Protein AF-A0AAJ3K2Y9-F1 (afdb_monomer_lite)

Organism: NCBI:txid1796644

Foldseek 3Di:
DQPWDWDWDWDADPPDLPDPPRNIHTDTDTHGPVCVVVVVVVVVPPPPPVPPVVPPVVVVVVVVVVVVVVVVVVVVVVVVVVVVVD

Radius of gyration: 29.96 Å; chains: 1; bounding box: 52×26×94 Å

Structure (mmCIF, N/CA/C/O backbone):
data_AF-A0AAJ3K2Y9-F1
#
_entry.id   AF-A0AAJ3K2Y9-F1
#
loop_
_atom_site.group_PDB
_atom_site.id
_atom_site.type_symbol
_atom_site.label_atom_id
_atom_site.label_alt_id
_atom_site.label_comp_id
_atom_site.label_asym_id
_atom_site.label_entity_id
_atom_site.label_seq_id
_atom_site.pdbx_PDB_ins_code
_atom_site.Cartn_x
_atom_site.Cartn_y
_atom_site.Cartn_z
_atom_site.occupancy
_atom_site.B_iso_or_equiv
_atom_site.auth_seq_id
_atom_site.auth_comp_id
_atom_site.auth_asym_id
_atom_site.auth_atom_id
_atom_site.pdbx_PDB_model_num
ATOM 1 N N . MET A 1 1 ? -10.784 -6.432 51.237 1.00 42.78 1 MET A N 1
ATOM 2 C CA . MET A 1 1 ? -11.666 -5.763 50.261 1.00 42.78 1 MET A CA 1
ATOM 3 C C . MET A 1 1 ? -11.045 -5.967 48.893 1.00 42.78 1 MET A C 1
ATOM 5 O O . MET A 1 1 ? -10.049 -5.326 48.589 1.00 42.78 1 MET A O 1
ATOM 9 N N . THR A 1 2 ? -11.525 -6.950 48.137 1.00 54.47 2 THR A N 1
ATOM 10 C CA . THR A 1 2 ? -11.117 -7.167 46.744 1.00 54.47 2 THR A CA 1
ATOM 11 C C . THR A 1 2 ? -11.784 -6.088 45.896 1.00 54.47 2 THR A C 1
ATOM 13 O O . THR A 1 2 ? -13.006 -5.990 45.881 1.00 54.47 2 THR A O 1
ATOM 16 N N . ASN A 1 3 ? -10.987 -5.224 45.262 1.00 62.91 3 ASN A N 1
ATOM 17 C CA . ASN A 1 3 ? -11.497 -4.250 44.300 1.00 62.91 3 ASN A CA 1
ATOM 18 C C . ASN A 1 3 ? -11.892 -5.012 43.027 1.00 62.91 3 ASN A C 1
ATOM 20 O O . ASN A 1 3 ? -11.039 -5.376 42.215 1.00 62.91 3 ASN A O 1
ATOM 24 N N . GLU A 1 4 ? -13.176 -5.319 42.907 1.00 65.56 4 GLU A N 1
ATOM 25 C CA . GLU A 1 4 ? -13.786 -5.956 41.741 1.00 65.56 4 GLU A CA 1
ATOM 26 C C . GLU A 1 4 ? -14.417 -4.869 40.866 1.00 65.56 4 GLU A C 1
ATOM 28 O O . GLU A 1 4 ? -14.966 -3.894 41.381 1.00 65.56 4 GLU A O 1
ATOM 33 N N . ILE A 1 5 ? -14.307 -5.013 39.546 1.00 69.81 5 ILE A N 1
ATOM 34 C CA . ILE A 1 5 ? -14.955 -4.123 38.577 1.00 69.81 5 ILE A CA 1
ATOM 35 C C . ILE A 1 5 ? -16.134 -4.865 37.962 1.00 69.81 5 ILE A C 1
ATOM 37 O O . ILE A 1 5 ? -16.001 -6.006 37.515 1.00 69.81 5 ILE A O 1
ATOM 41 N N . GLU A 1 6 ? -17.292 -4.214 37.953 1.00 69.62 6 GLU A N 1
ATOM 42 C CA . GLU A 1 6 ? -18.490 -4.725 37.296 1.00 69.62 6 GLU A CA 1
ATOM 43 C C . GLU A 1 6 ? -18.456 -4.300 35.827 1.00 69.62 6 GLU A C 1
ATOM 45 O O . GLU A 1 6 ? -18.500 -3.110 35.513 1.00 69.62 6 GLU A O 1
ATOM 50 N N . ILE A 1 7 ? -18.334 -5.274 34.923 1.00 69.81 7 ILE A N 1
ATOM 51 C CA . ILE A 1 7 ? -18.356 -5.040 33.479 1.00 69.81 7 ILE A CA 1
ATOM 52 C C . ILE A 1 7 ? -19.672 -5.599 32.941 1.00 69.81 7 ILE A C 1
ATOM 54 O O . ILE A 1 7 ? -19.918 -6.806 32.986 1.00 69.81 7 ILE A O 1
ATOM 58 N N . THR A 1 8 ? -20.522 -4.719 32.419 1.00 71.69 8 THR A N 1
ATOM 59 C CA . THR A 1 8 ? -21.733 -5.121 31.699 1.00 71.69 8 THR A CA 1
ATOM 60 C C . THR A 1 8 ? -21.346 -5.469 30.269 1.00 71.69 8 THR A C 1
ATOM 62 O O . THR A 1 8 ? -20.897 -4.605 29.518 1.00 71.69 8 THR A O 1
ATOM 65 N N . THR A 1 9 ? -21.500 -6.735 29.888 1.00 69.88 9 THR A N 1
ATOM 66 C CA . THR A 1 9 ? -21.177 -7.217 28.538 1.00 69.88 9 THR A CA 1
ATOM 67 C C . THR A 1 9 ? -22.358 -7.978 27.957 1.00 69.88 9 THR A C 1
ATOM 69 O O . THR A 1 9 ? -23.154 -8.554 28.695 1.00 69.88 9 THR A O 1
ATOM 72 N N . LYS A 1 10 ? -22.476 -8.004 26.630 1.00 70.94 10 LYS A N 1
ATOM 73 C CA . LYS A 1 10 ? -23.450 -8.861 25.952 1.00 70.94 10 LYS A CA 1
ATOM 74 C C . LYS A 1 10 ? -22.783 -10.167 25.561 1.00 70.94 10 LYS A C 1
ATOM 76 O O . LYS A 1 10 ? -21.832 -10.169 24.782 1.00 70.94 10 LYS A O 1
ATOM 81 N N . PHE A 1 11 ? -23.288 -11.272 26.096 1.00 70.25 11 PHE A N 1
ATOM 82 C CA . PHE A 1 11 ? -22.875 -12.604 25.686 1.00 70.25 11 PHE A CA 1
ATOM 83 C C . PHE A 1 11 ? -23.857 -13.131 24.642 1.00 70.25 11 PHE A C 1
ATOM 85 O O . PHE A 1 11 ? -25.028 -13.378 24.934 1.00 70.25 11 PHE A O 1
ATOM 92 N N . CYS A 1 12 ? -23.375 -13.282 23.415 1.00 70.12 12 CYS A N 1
ATOM 93 C CA . CYS A 1 12 ? -24.153 -13.784 22.291 1.00 70.12 12 CYS A CA 1
ATOM 94 C C . CYS A 1 12 ? -23.748 -15.231 22.020 1.00 70.12 12 CYS A C 1
ATOM 96 O O . CYS A 1 12 ? -22.572 -15.506 21.780 1.00 70.12 12 CYS A O 1
ATOM 98 N N . HIS A 1 13 ? -24.700 -16.163 22.061 1.00 66.00 13 HIS A N 1
ATOM 99 C CA . HIS A 1 13 ? -24.418 -17.553 21.715 1.00 66.00 13 HIS A CA 1
ATOM 100 C C . HIS A 1 13 ? -24.451 -17.707 20.186 1.00 66.00 13 HIS A C 1
ATOM 102 O O . HIS A 1 13 ? -25.521 -17.581 19.594 1.00 66.00 13 HIS A O 1
ATOM 108 N N . PRO A 1 14 ? -23.329 -18.039 19.518 1.00 62.06 14 PRO A N 1
ATOM 109 C CA . PRO A 1 14 ? -23.267 -18.065 18.053 1.00 62.06 14 PRO A CA 1
ATOM 110 C C . PRO A 1 14 ? -24.155 -19.137 17.398 1.00 62.06 14 PRO A C 1
ATOM 112 O O . PRO A 1 14 ? -24.393 -19.077 16.198 1.00 62.06 14 PRO A O 1
ATO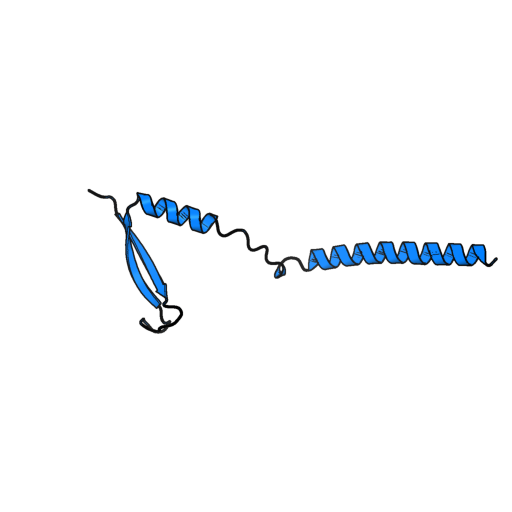M 115 N N . TYR A 1 15 ? -24.648 -20.112 18.168 1.00 56.53 15 TYR A N 1
ATOM 116 C CA . TYR A 1 15 ? -25.423 -21.247 17.652 1.00 56.53 15 TYR A CA 1
ATOM 117 C C . TYR A 1 15 ? -26.748 -21.490 18.384 1.00 56.53 15 TYR A C 1
ATOM 119 O O . TYR A 1 15 ? -27.429 -22.467 18.087 1.00 56.53 15 TYR A O 1
ATOM 127 N N . MET A 1 16 ? -27.118 -20.641 19.348 1.00 54.31 16 MET A N 1
ATOM 128 C CA . MET A 1 16 ? -28.306 -20.850 20.180 1.00 54.31 16 MET A CA 1
ATOM 129 C C . MET A 1 16 ? -28.926 -19.506 20.584 1.00 54.31 16 MET A C 1
ATOM 131 O O . MET A 1 16 ? -28.328 -18.761 21.354 1.00 54.31 16 MET A O 1
ATOM 135 N N . ASN A 1 17 ? -30.148 -19.220 20.125 1.00 55.53 17 ASN A N 1
ATOM 136 C CA . ASN A 1 17 ? -30.947 -18.071 20.573 1.00 55.53 17 ASN A CA 1
ATOM 137 C C . ASN A 1 17 ? -31.522 -18.320 21.983 1.00 55.53 17 ASN A C 1
ATOM 139 O O . ASN A 1 17 ? -32.726 -18.494 22.151 1.00 55.53 17 ASN A O 1
ATOM 143 N N . PHE A 1 18 ? -30.664 -18.370 23.004 1.00 56.34 18 PHE A N 1
ATOM 144 C CA . PHE A 1 18 ? -31.079 -18.257 24.406 1.00 56.34 18 PHE A CA 1
ATOM 145 C C . PHE A 1 18 ? -30.704 -16.855 24.906 1.00 56.34 18 PHE A C 1
ATOM 147 O O . PHE A 1 18 ? -29.610 -16.628 25.424 1.00 56.34 18 PHE A O 1
ATOM 154 N N . GLY A 1 19 ? -31.605 -15.900 24.675 1.00 57.69 19 GLY A N 1
ATOM 155 C CA . GLY A 1 19 ? -31.452 -14.477 24.992 1.00 57.69 19 GLY A CA 1
ATOM 156 C C . GLY A 1 19 ? -32.590 -13.651 24.388 1.00 57.69 19 GLY A C 1
ATOM 157 O O . GLY A 1 19 ? -33.466 -14.231 23.750 1.00 57.69 19 GLY A O 1
ATOM 158 N N . GLY A 1 20 ? -32.593 -12.330 24.615 1.00 58.06 20 GLY A N 1
ATOM 159 C CA . GLY A 1 20 ? -33.609 -11.396 24.092 1.00 58.06 20 GLY A CA 1
ATOM 160 C C . GLY A 1 20 ? -33.691 -11.367 22.557 1.00 58.06 20 GLY A C 1
ATOM 161 O O . GLY A 1 20 ? -33.076 -12.195 21.895 1.00 58.06 20 GLY A O 1
ATOM 162 N N . GLU A 1 21 ? -34.430 -10.407 21.989 1.00 57.31 21 GLU A N 1
ATOM 163 C CA . GLU A 1 21 ? -34.760 -10.308 20.545 1.00 57.31 21 GLU A CA 1
ATOM 164 C C . GLU A 1 21 ? -33.579 -10.540 19.568 1.00 57.31 21 GLU A C 1
ATOM 166 O O . GLU A 1 21 ? -33.804 -11.024 18.462 1.00 57.31 21 GLU A O 1
ATOM 171 N N . ASP A 1 22 ? -32.331 -10.311 20.003 1.00 63.78 22 ASP A N 1
ATOM 172 C CA . ASP A 1 22 ? -31.102 -10.448 19.205 1.00 63.78 22 ASP A CA 1
ATOM 173 C C . ASP A 1 22 ? -30.257 -11.718 19.488 1.00 63.78 22 ASP A C 1
ATOM 175 O O . ASP A 1 22 ? -29.122 -11.822 19.022 1.00 63.78 22 ASP A O 1
ATOM 179 N N . GLY A 1 23 ? -30.733 -12.671 20.303 1.00 65.00 23 GLY A N 1
ATOM 180 C CA . GLY A 1 23 ? -29.965 -13.885 20.653 1.00 65.00 23 GLY A CA 1
ATOM 181 C C . GLY A 1 23 ? -28.784 -13.653 21.610 1.00 65.00 23 GLY A C 1
ATOM 182 O O . GLY A 1 23 ? -27.993 -14.561 21.883 1.00 65.00 23 GLY A O 1
ATOM 183 N N . CYS A 1 24 ? -28.674 -12.440 22.149 1.00 67.44 24 CYS A N 1
ATOM 184 C CA . CYS A 1 24 ? -27.675 -12.041 23.132 1.00 67.44 24 CYS A CA 1
ATOM 185 C C . CYS A 1 24 ? -28.320 -11.846 24.507 1.00 67.44 24 CYS A C 1
ATOM 187 O O . CYS A 1 24 ? -29.415 -11.290 24.621 1.00 67.44 24 CYS A O 1
ATOM 189 N N . SER A 1 25 ? -27.621 -12.275 25.554 1.00 73.06 25 SER A N 1
ATOM 190 C CA . SER A 1 25 ? -27.997 -12.020 26.945 1.00 73.06 25 SER A CA 1
ATOM 191 C C . SER A 1 25 ? -27.044 -11.001 27.561 1.00 73.06 25 SER A C 1
ATOM 193 O O . SER A 1 25 ? -25.827 -11.108 27.399 1.00 73.06 25 SER A O 1
ATOM 195 N N . ASP A 1 26 ? -27.586 -10.016 28.275 1.00 72.12 26 ASP A N 1
ATOM 196 C CA . ASP A 1 26 ? -26.784 -9.107 29.092 1.00 72.12 26 ASP A CA 1
ATOM 197 C C . ASP A 1 26 ? -26.224 -9.877 30.296 1.00 72.12 26 ASP A C 1
ATOM 199 O O . ASP A 1 26 ? -26.971 -10.438 31.101 1.00 72.12 26 ASP A O 1
ATOM 203 N N . VAL A 1 27 ? -24.898 -9.928 30.409 1.00 73.00 27 VAL A N 1
ATOM 204 C CA . VAL A 1 27 ? -24.181 -10.606 31.489 1.00 73.00 27 VAL A CA 1
ATOM 205 C C . VAL A 1 27 ? -23.329 -9.584 32.228 1.00 73.00 27 VAL A C 1
ATOM 207 O O . VAL A 1 27 ? -22.456 -8.927 31.656 1.00 73.00 27 VAL A O 1
ATOM 210 N N . VAL A 1 28 ? -23.581 -9.470 33.530 1.00 74.19 28 VAL A N 1
ATOM 211 C CA . VAL A 1 28 ? -22.760 -8.673 34.441 1.00 74.19 28 VAL A CA 1
ATOM 212 C C . VAL A 1 28 ? -21.618 -9.556 34.923 1.00 74.19 28 VAL A C 1
ATOM 214 O O . VAL A 1 28 ? -21.818 -10.454 35.745 1.00 74.19 28 VAL A O 1
ATOM 217 N N . LEU A 1 29 ? -20.421 -9.325 34.386 1.00 68.44 29 LEU A N 1
ATOM 218 C CA . LEU A 1 29 ? -19.226 -10.059 34.773 1.00 68.44 29 LEU A CA 1
ATOM 219 C C . LEU A 1 29 ? -18.485 -9.263 35.848 1.00 68.44 29 LEU A C 1
ATOM 221 O O . LEU A 1 29 ? -18.052 -8.132 35.623 1.00 68.44 29 LEU A O 1
ATOM 225 N N . LYS A 1 30 ? -18.342 -9.861 37.031 1.00 70.81 30 LYS A N 1
ATOM 226 C CA . LYS A 1 30 ? -17.506 -9.321 38.105 1.00 70.81 30 LYS A CA 1
ATOM 227 C C . LYS A 1 30 ? -16.083 -9.795 37.873 1.00 70.81 30 LYS A C 1
ATOM 229 O O . LYS A 1 30 ? -15.785 -10.969 38.077 1.00 70.81 30 LYS A O 1
ATOM 234 N N . VAL A 1 31 ? -15.232 -8.897 37.388 1.00 69.25 31 VAL A N 1
ATOM 235 C CA . VAL A 1 31 ? -13.844 -9.215 37.043 1.00 69.25 31 VAL A CA 1
ATOM 236 C C . VAL A 1 31 ? -12.923 -8.606 38.100 1.00 69.25 31 VAL A C 1
ATOM 238 O O . VAL A 1 31 ? -13.082 -7.431 38.448 1.00 69.25 31 VAL A O 1
ATOM 241 N N . PRO A 1 32 ? -11.948 -9.355 38.640 1.00 71.81 32 PRO A N 1
ATOM 242 C CA . PRO A 1 32 ? -10.944 -8.774 39.521 1.00 71.81 32 PRO A CA 1
ATOM 243 C C . PRO A 1 32 ? -10.067 -7.786 38.736 1.00 71.81 32 PRO A C 1
ATOM 245 O O . PRO A 1 32 ? -9.697 -8.040 37.589 1.00 71.81 32 PRO A O 1
ATOM 248 N N . GLN A 1 33 ? -9.687 -6.658 39.348 1.00 66.69 33 GLN A N 1
ATOM 249 C CA . GLN A 1 33 ? -8.911 -5.607 38.665 1.00 66.69 33 GLN A CA 1
ATOM 250 C C . GLN A 1 33 ? -7.626 -6.101 37.977 1.00 66.69 33 GLN A C 1
ATOM 252 O O . GLN A 1 33 ? -7.233 -5.564 36.942 1.00 66.69 33 GLN A O 1
ATOM 257 N N . SER A 1 34 ? -6.990 -7.147 38.508 1.00 67.19 34 SER A N 1
ATOM 258 C CA . SER A 1 34 ? -5.796 -7.775 37.929 1.00 67.19 34 SER A CA 1
ATOM 259 C C . SER A 1 34 ? -6.035 -8.453 36.573 1.00 67.19 34 SER A C 1
ATOM 261 O O . SER A 1 34 ? -5.094 -8.617 35.796 1.00 67.19 34 SER A O 1
ATOM 263 N N . GLU A 1 35 ? -7.270 -8.854 36.273 1.00 64.00 35 GLU A N 1
ATOM 264 C CA . GLU A 1 35 ? -7.642 -9.509 35.015 1.00 64.00 35 GLU A CA 1
ATOM 265 C C . GLU A 1 35 ? -8.183 -8.518 33.979 1.00 64.00 35 GLU A C 1
ATOM 267 O O . GLU A 1 35 ? -7.990 -8.722 32.781 1.00 64.00 35 GLU A O 1
ATOM 272 N N . ALA A 1 36 ? -8.749 -7.387 34.409 1.00 63.19 36 ALA A N 1
ATOM 273 C CA . ALA A 1 36 ? -9.222 -6.339 33.502 1.00 63.19 36 ALA A CA 1
ATOM 274 C C . ALA A 1 36 ? -8.096 -5.681 32.689 1.00 63.19 36 ALA A C 1
ATOM 276 O O . ALA A 1 36 ? -8.278 -5.363 31.515 1.00 63.19 36 ALA A O 1
ATOM 277 N N . VAL A 1 37 ? -6.901 -5.545 33.275 1.00 62.47 37 VAL A N 1
ATOM 278 C CA . VAL A 1 37 ? -5.713 -5.054 32.554 1.00 62.47 37 VAL A CA 1
ATOM 279 C C . VAL A 1 37 ? -5.357 -5.982 31.385 1.00 62.47 37 VAL A C 1
ATOM 281 O O . VAL A 1 37 ? -4.905 -5.519 30.343 1.00 62.47 37 VAL A O 1
ATOM 284 N N . LYS A 1 38 ? -5.611 -7.292 31.510 1.00 61.53 38 LYS A N 1
ATOM 285 C CA . LYS A 1 38 ? -5.345 -8.256 30.433 1.00 61.53 38 LYS A CA 1
ATOM 286 C C . LYS A 1 38 ? -6.340 -8.125 29.279 1.00 61.53 38 LYS A C 1
ATOM 288 O O . LYS A 1 38 ? -5.943 -8.322 28.137 1.00 61.53 38 LYS A O 1
ATOM 293 N N . LEU A 1 39 ? -7.594 -7.755 29.556 1.00 61.09 39 LEU A N 1
ATOM 294 C CA . LEU A 1 39 ? -8.613 -7.532 28.523 1.00 61.09 39 LEU A CA 1
ATOM 295 C C . LEU A 1 39 ? -8.273 -6.326 27.631 1.00 61.09 39 LEU A C 1
ATOM 297 O O . LEU A 1 39 ? -8.371 -6.438 26.412 1.00 61.09 39 LEU A O 1
ATOM 301 N N . GLN A 1 40 ? -7.773 -5.226 28.210 1.00 59.53 40 GLN A N 1
ATOM 302 C CA . GLN A 1 40 ? -7.319 -4.057 27.435 1.00 59.53 40 GLN A CA 1
ATOM 303 C C . GLN A 1 40 ? -6.171 -4.390 26.470 1.00 59.53 40 GLN A C 1
ATOM 305 O O . GLN A 1 40 ? -6.100 -3.855 25.366 1.00 59.53 40 GLN A O 1
ATOM 310 N N . ILE A 1 41 ? -5.275 -5.298 26.863 1.00 58.41 41 ILE A N 1
ATOM 311 C CA . ILE A 1 41 ? -4.133 -5.699 26.029 1.00 58.41 41 ILE A CA 1
ATOM 312 C C . ILE A 1 41 ? -4.596 -6.536 24.822 1.00 58.41 41 ILE A C 1
ATOM 314 O O . ILE A 1 41 ? -4.002 -6.447 23.748 1.00 58.41 41 ILE A O 1
ATOM 318 N N . VAL A 1 42 ? -5.675 -7.316 24.962 1.00 57.22 42 VAL A N 1
ATOM 319 C CA . VAL A 1 42 ? -6.216 -8.153 23.875 1.00 57.22 42 VAL A CA 1
ATOM 320 C C . VAL A 1 42 ? -6.909 -7.313 22.799 1.00 57.22 42 VAL A C 1
ATOM 322 O O . VAL A 1 42 ? -6.706 -7.586 21.616 1.00 57.22 42 VAL A O 1
ATOM 325 N N . GLU A 1 43 ? -7.649 -6.261 23.168 1.00 56.06 43 GLU A N 1
ATOM 326 C CA . GLU A 1 43 ? -8.202 -5.305 22.189 1.00 56.06 43 GLU A CA 1
ATOM 327 C C . GLU A 1 43 ? -7.098 -4.641 21.360 1.00 56.06 43 GLU A C 1
ATOM 329 O O . GLU A 1 43 ? -7.235 -4.492 20.146 1.00 56.06 43 GLU A O 1
ATOM 334 N N . HIS A 1 44 ? -5.962 -4.334 21.989 1.00 54.28 44 HIS A N 1
ATOM 335 C CA . HIS A 1 44 ? -4.821 -3.721 21.314 1.00 54.28 44 HIS A CA 1
ATOM 336 C C . HIS A 1 44 ? -4.040 -4.688 20.405 1.00 54.28 44 HIS A C 1
ATOM 338 O O . HIS A 1 44 ? -3.284 -4.244 19.541 1.00 54.28 44 HIS A O 1
ATOM 344 N N . SER A 1 45 ? -4.221 -6.001 20.591 1.00 53.38 45 SER A N 1
ATOM 345 C CA . SER A 1 45 ? -3.552 -7.070 19.837 1.00 53.38 45 SER A CA 1
ATOM 346 C C . SER A 1 45 ? -4.375 -7.586 18.652 1.00 53.38 45 SER A C 1
ATOM 348 O O . SER A 1 45 ? -3.940 -8.524 17.972 1.00 53.38 45 SER A O 1
ATOM 350 N N . LYS A 1 46 ? -5.549 -7.004 18.371 1.00 52.84 46 LYS A N 1
ATOM 351 C CA . LYS A 1 46 ? -6.256 -7.250 17.112 1.00 52.84 46 LYS A CA 1
ATOM 352 C C . LYS A 1 46 ? -5.442 -6.580 16.007 1.00 52.84 46 LYS A C 1
ATOM 354 O O . LYS A 1 46 ? -5.641 -5.409 15.700 1.00 52.84 46 LYS A O 1
ATOM 359 N N . GLY A 1 47 ? -4.457 -7.329 15.507 1.00 53.97 47 GLY A N 1
ATOM 360 C CA . GLY A 1 47 ? -3.550 -6.913 14.449 1.00 53.97 47 GLY A CA 1
ATOM 361 C C . GLY A 1 47 ? -4.348 -6.233 13.355 1.00 53.97 47 GLY A C 1
ATOM 362 O O . GLY A 1 47 ? -5.381 -6.760 12.940 1.00 53.97 47 GLY A O 1
ATOM 363 N N . GLU A 1 48 ? -3.891 -5.039 12.991 1.00 50.56 48 GLU A N 1
ATOM 364 C CA . GLU A 1 48 ? -4.453 -4.186 11.958 1.00 50.56 48 GLU A CA 1
ATOM 365 C C . GLU A 1 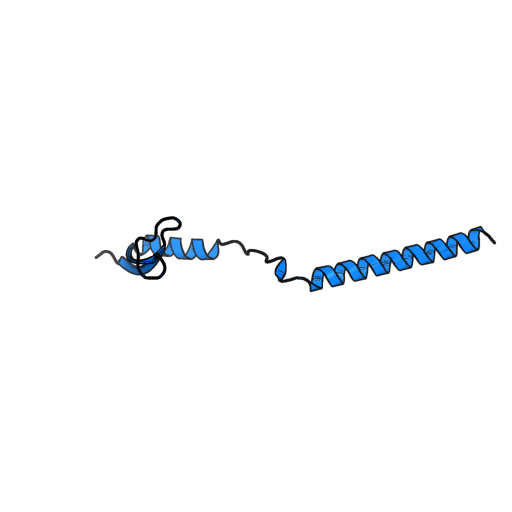48 ? -4.881 -5.066 10.781 1.00 50.56 48 GLU A C 1
ATOM 367 O O . GLU A 1 48 ? -4.058 -5.587 10.028 1.00 50.56 48 GLU A O 1
ATOM 372 N N . THR A 1 49 ? -6.182 -5.339 10.679 1.00 55.56 49 THR A N 1
ATOM 373 C CA . THR A 1 49 ? -6.748 -5.953 9.487 1.00 55.56 49 THR A CA 1
ATOM 374 C C . THR A 1 49 ? -6.586 -4.898 8.418 1.00 55.56 49 THR A C 1
ATOM 376 O O . THR A 1 49 ? -7.427 -4.006 8.313 1.00 55.56 49 THR A O 1
ATOM 379 N N . VAL A 1 50 ? -5.457 -4.948 7.709 1.00 57.06 50 VAL A N 1
ATOM 380 C CA . VAL A 1 50 ? -5.155 -4.079 6.579 1.00 57.06 50 VAL A CA 1
ATOM 381 C C . VAL A 1 50 ? -6.243 -4.361 5.556 1.00 57.06 50 VAL A C 1
ATOM 383 O O . VAL A 1 50 ? -6.203 -5.350 4.824 1.00 57.06 50 VAL A O 1
ATOM 386 N N . GLY A 1 51 ? -7.302 -3.559 5.611 1.00 56.97 51 GLY A N 1
ATOM 387 C CA . GLY A 1 51 ? -8.448 -3.682 4.739 1.00 56.97 51 GLY A CA 1
ATOM 388 C C . GLY A 1 51 ? -7.979 -3.355 3.336 1.00 56.97 51 GLY A C 1
ATOM 389 O O . GLY A 1 51 ? -7.839 -2.190 2.986 1.00 56.97 51 GLY A O 1
ATOM 390 N N . ILE A 1 52 ? -7.733 -4.389 2.53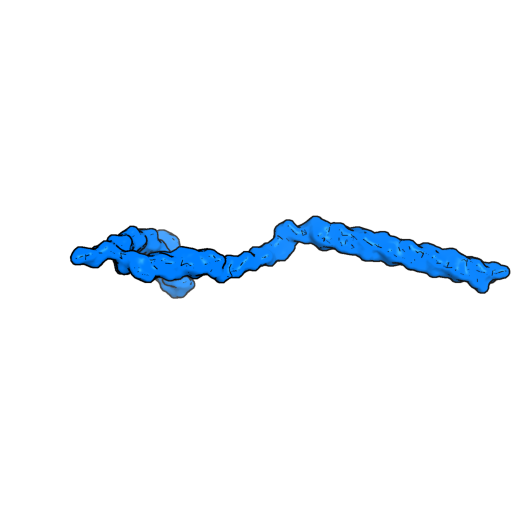3 1.00 56.47 52 ILE A N 1
ATOM 391 C CA . ILE A 1 52 ? -7.350 -4.273 1.116 1.00 56.47 52 ILE A CA 1
ATOM 392 C C . ILE A 1 52 ? -8.412 -3.461 0.337 1.00 56.47 52 ILE A C 1
ATOM 394 O O . ILE A 1 52 ? -8.122 -2.875 -0.700 1.00 56.47 52 ILE A O 1
ATOM 398 N N . GLU A 1 53 ? -9.625 -3.358 0.887 1.00 59.75 53 GLU A N 1
ATOM 399 C CA . GLU A 1 53 ? -10.734 -2.524 0.417 1.00 59.75 53 GLU A CA 1
ATOM 400 C C . GLU A 1 53 ? -10.444 -1.006 0.444 1.00 59.75 53 GLU A C 1
ATOM 402 O O . GLU A 1 53 ? -11.053 -0.263 -0.321 1.00 59.75 53 GLU A O 1
ATOM 407 N N . TYR A 1 54 ? -9.481 -0.532 1.246 1.00 57.59 54 TYR A N 1
ATOM 408 C CA . TYR A 1 54 ? -9.183 0.900 1.414 1.00 57.59 54 TYR A CA 1
ATOM 409 C C . TYR A 1 54 ? -8.111 1.463 0.471 1.00 57.59 54 TYR A C 1
ATOM 411 O O . TYR A 1 54 ? -7.844 2.660 0.521 1.00 57.59 54 TYR A O 1
ATOM 419 N N . TYR A 1 55 ? -7.511 0.655 -0.412 1.00 65.12 55 TYR A N 1
ATOM 420 C CA . TYR A 1 55 ? -6.391 1.103 -1.258 1.00 65.12 55 TYR A CA 1
ATOM 421 C C . TYR A 1 55 ? -6.592 0.934 -2.782 1.00 65.12 55 TYR A C 1
ATOM 423 O O . TYR A 1 55 ? -5.655 0.529 -3.481 1.00 65.12 55 TYR A O 1
ATOM 431 N N . PRO A 1 56 ? -7.765 1.275 -3.359 1.00 69.12 56 PRO A N 1
ATOM 432 C CA . PRO A 1 56 ? -7.968 1.206 -4.813 1.00 69.12 56 PRO A CA 1
ATOM 433 C C . PRO A 1 56 ? -7.032 2.160 -5.577 1.00 69.12 56 PRO A C 1
ATOM 435 O O . PRO A 1 56 ? -6.613 1.891 -6.703 1.00 69.12 56 PRO A O 1
ATOM 438 N N . GLU A 1 57 ? -6.652 3.261 -4.937 1.00 74.12 57 GLU A N 1
ATOM 439 C CA . GLU A 1 57 ? -5.721 4.264 -5.445 1.00 74.12 57 GLU A CA 1
ATOM 440 C C . GLU A 1 57 ? -4.293 3.739 -5.625 1.00 74.12 57 GLU A C 1
ATOM 442 O O . GLU A 1 57 ? -3.654 4.058 -6.626 1.00 74.12 57 GLU A O 1
ATOM 447 N N . PHE A 1 58 ? -3.810 2.857 -4.744 1.00 79.06 58 PHE A N 1
ATOM 448 C CA . PHE A 1 58 ? -2.494 2.235 -4.917 1.00 79.06 58 PHE A CA 1
ATOM 449 C C . PHE A 1 58 ? -2.469 1.309 -6.129 1.00 79.06 58 PHE A C 1
ATOM 451 O O . PHE A 1 58 ? -1.521 1.352 -6.912 1.00 79.06 58 PHE A O 1
ATOM 458 N N . PHE A 1 59 ? -3.535 0.533 -6.340 1.00 81.81 59 PHE A N 1
ATOM 459 C CA . PHE A 1 59 ? -3.663 -0.302 -7.532 1.00 81.81 59 PHE A CA 1
ATOM 460 C C . PHE A 1 59 ? -3.658 0.545 -8.811 1.00 81.81 59 PHE A C 1
ATOM 462 O O . PHE A 1 59 ? -2.911 0.248 -9.745 1.00 81.81 59 PHE A O 1
ATOM 469 N N . ALA A 1 60 ? -4.433 1.634 -8.836 1.00 83.62 60 ALA A N 1
ATOM 470 C CA . ALA A 1 60 ? -4.500 2.534 -9.984 1.00 83.62 60 ALA A CA 1
ATOM 471 C C . ALA A 1 60 ? -3.148 3.204 -10.288 1.00 83.62 60 ALA A C 1
ATOM 473 O O . ALA A 1 60 ? -2.728 3.259 -11.448 1.00 83.62 60 ALA A O 1
ATOM 474 N N . VAL A 1 61 ? -2.436 3.671 -9.257 1.00 89.44 61 VAL A N 1
ATOM 475 C CA . VAL A 1 61 ? -1.116 4.302 -9.401 1.00 89.44 61 VAL A CA 1
ATOM 476 C C . VAL A 1 61 ? -0.079 3.298 -9.896 1.00 89.44 61 VAL A C 1
ATOM 478 O O . VAL A 1 61 ? 0.619 3.573 -10.873 1.00 89.44 61 VAL A O 1
ATOM 481 N N . SER A 1 62 ? 0.001 2.118 -9.275 1.00 89.31 62 SER A N 1
ATOM 482 C CA . SER A 1 62 ? 0.936 1.073 -9.700 1.00 89.31 62 SER A CA 1
ATOM 483 C C . SER A 1 62 ? 0.671 0.635 -11.140 1.00 89.31 62 SER A C 1
ATOM 485 O O . SER A 1 62 ? 1.601 0.584 -11.943 1.00 89.31 62 SER A O 1
ATOM 487 N N . PHE A 1 63 ? -0.595 0.404 -11.499 1.00 90.44 63 PHE A N 1
ATOM 488 C CA . PHE A 1 63 ? -0.984 0.017 -12.854 1.00 90.44 63 PHE A CA 1
ATOM 489 C C . PHE A 1 63 ? -0.619 1.085 -13.896 1.00 90.44 63 PHE A C 1
ATOM 491 O O . PHE A 1 63 ? -0.071 0.760 -14.951 1.00 90.44 63 PHE A O 1
ATOM 498 N N . SER A 1 64 ? -0.856 2.362 -13.580 1.00 92.69 64 SER A N 1
ATOM 499 C CA . SER A 1 64 ? -0.522 3.492 -14.455 1.00 92.69 64 SER A CA 1
ATOM 500 C C . SER A 1 64 ? 0.982 3.583 -14.735 1.00 92.69 64 SER A C 1
ATOM 502 O O . SER A 1 64 ? 1.399 3.684 -15.891 1.00 92.69 64 SER A O 1
ATOM 504 N N . ILE A 1 65 ? 1.815 3.460 -13.696 1.00 95.31 65 ILE A N 1
ATOM 505 C CA . ILE A 1 65 ? 3.277 3.503 -13.837 1.00 95.31 65 ILE A CA 1
ATOM 506 C C . ILE A 1 65 ? 3.771 2.332 -14.696 1.00 95.31 65 ILE A C 1
ATOM 508 O O . ILE A 1 65 ? 4.568 2.533 -15.615 1.00 95.31 65 ILE A O 1
ATOM 512 N N . THR A 1 66 ? 3.278 1.115 -14.444 1.00 95.69 66 THR A N 1
ATOM 513 C CA . THR A 1 66 ? 3.654 -0.067 -15.234 1.00 95.69 66 THR A CA 1
ATOM 514 C C . THR A 1 66 ? 3.278 0.089 -16.708 1.00 95.69 66 THR A C 1
ATOM 516 O O . THR A 1 66 ? 4.095 -0.214 -17.581 1.00 95.69 66 THR A O 1
ATOM 519 N N . LEU A 1 67 ? 2.083 0.610 -17.004 1.00 94.25 67 LEU A N 1
ATOM 520 C CA . LEU A 1 67 ? 1.661 0.899 -18.377 1.00 94.25 67 LEU A CA 1
ATOM 521 C C . LEU A 1 67 ? 2.558 1.932 -19.057 1.00 94.25 67 LEU A C 1
ATOM 523 O O . LEU A 1 67 ? 2.908 1.762 -20.224 1.00 94.25 67 LEU A O 1
ATOM 527 N N . LEU A 1 68 ? 2.959 2.980 -18.337 1.00 96.06 68 LEU A N 1
ATOM 528 C CA . LEU A 1 68 ? 3.823 4.023 -18.881 1.00 96.06 68 LEU A CA 1
ATOM 529 C C . LEU A 1 68 ? 5.188 3.455 -19.296 1.00 96.06 68 LEU A C 1
ATOM 531 O O . LEU A 1 68 ? 5.638 3.681 -20.420 1.00 96.06 68 LEU A O 1
ATOM 535 N N . PHE A 1 69 ? 5.810 2.648 -18.432 1.00 96.00 69 PHE A N 1
ATOM 536 C CA . PHE A 1 69 ? 7.058 1.953 -18.764 1.00 96.00 69 PHE A CA 1
ATOM 537 C C . PHE A 1 69 ? 6.892 0.991 -19.940 1.00 96.00 69 PHE A C 1
ATOM 539 O O . PHE A 1 69 ? 7.757 0.937 -20.818 1.00 96.00 69 PHE A O 1
ATOM 546 N N . TRP A 1 70 ? 5.775 0.263 -19.993 1.00 95.31 70 TRP A N 1
ATOM 547 C CA . TRP A 1 70 ? 5.485 -0.644 -21.100 1.00 95.31 70 TRP A CA 1
ATOM 548 C C . TRP A 1 70 ? 5.361 0.099 -22.435 1.00 95.31 70 TRP A C 1
ATOM 550 O O . TRP A 1 70 ? 5.943 -0.335 -23.430 1.00 95.31 70 TRP A O 1
ATOM 560 N N . LEU A 1 71 ? 4.677 1.247 -22.458 1.00 94.56 71 LEU A N 1
ATOM 561 C CA . LEU A 1 71 ? 4.570 2.087 -23.651 1.00 94.56 71 LEU A CA 1
ATOM 562 C C . LEU A 1 71 ? 5.940 2.603 -24.096 1.00 94.56 71 LEU A C 1
ATOM 564 O O . LEU A 1 71 ? 6.277 2.469 -25.270 1.00 94.56 71 LEU A O 1
ATOM 568 N N . VAL A 1 72 ? 6.758 3.126 -23.177 1.00 94.12 72 VAL A N 1
ATOM 569 C CA . VAL A 1 72 ? 8.118 3.596 -23.500 1.00 94.12 72 VAL A CA 1
ATOM 570 C C . VAL A 1 72 ? 8.957 2.470 -24.105 1.00 94.12 72 VAL A C 1
ATOM 572 O O . VAL A 1 72 ? 9.579 2.662 -25.151 1.00 94.12 72 VAL A O 1
ATOM 575 N N . ALA A 1 73 ? 8.927 1.276 -23.508 1.00 92.75 73 ALA A N 1
ATOM 576 C CA . ALA A 1 73 ? 9.626 0.110 -24.042 1.00 92.75 73 ALA A CA 1
ATOM 577 C C . ALA A 1 73 ? 9.099 -0.290 -25.432 1.00 92.75 73 ALA A C 1
ATOM 579 O O . ALA A 1 73 ? 9.885 -0.582 -26.335 1.00 92.75 73 ALA A O 1
ATOM 580 N N . LYS A 1 74 ? 7.776 -0.255 -25.635 1.00 91.75 74 LYS A N 1
ATOM 581 C CA . LYS A 1 74 ? 7.134 -0.583 -26.914 1.00 91.75 74 LYS A CA 1
ATOM 582 C C . LYS A 1 74 ? 7.518 0.402 -28.019 1.00 91.75 74 LYS A C 1
ATOM 584 O O . LYS A 1 74 ? 7.844 -0.029 -29.124 1.00 91.75 74 LYS A O 1
ATOM 589 N N . PHE A 1 75 ? 7.512 1.703 -27.731 1.00 91.44 75 PHE A N 1
ATOM 590 C CA . PHE A 1 75 ? 7.930 2.733 -28.685 1.00 91.44 75 PHE A CA 1
ATOM 591 C C . PHE A 1 75 ? 9.427 2.657 -28.980 1.00 91.44 75 PHE A C 1
ATOM 593 O O . PHE A 1 75 ? 9.809 2.709 -30.146 1.00 91.44 75 PHE A O 1
ATOM 600 N N . GLY A 1 76 ? 10.266 2.448 -27.959 1.00 91.06 76 GLY A N 1
ATOM 601 C CA . GLY A 1 76 ? 11.698 2.211 -28.148 1.00 91.06 76 GLY A CA 1
ATOM 602 C C . GLY A 1 76 ? 11.963 1.020 -29.071 1.00 91.06 76 GLY A C 1
ATOM 603 O O . GLY A 1 76 ? 12.745 1.131 -30.014 1.00 91.06 76 GLY A O 1
ATOM 604 N N . TR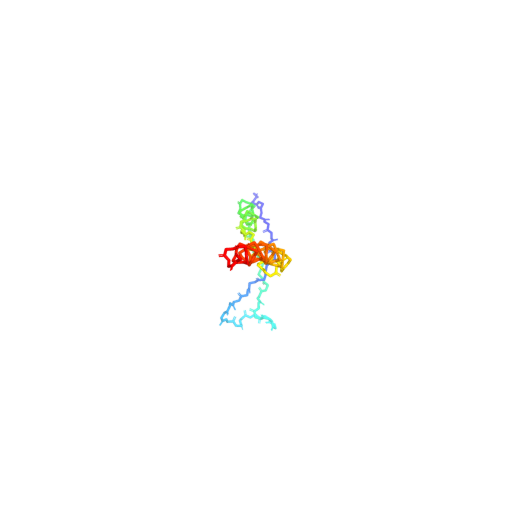P A 1 77 ? 11.242 -0.088 -28.873 1.00 88.25 77 TRP A N 1
ATOM 605 C CA . TRP A 1 77 ? 11.322 -1.259 -29.747 1.00 88.25 77 TRP A CA 1
ATOM 606 C C . TRP A 1 77 ? 10.907 -0.951 -31.192 1.00 88.25 77 TRP A C 1
ATOM 608 O O . TRP A 1 77 ? 11.632 -1.309 -32.116 1.00 88.25 77 TRP A O 1
ATOM 618 N N . MET A 1 78 ? 9.787 -0.248 -31.407 1.00 86.38 78 MET A N 1
ATOM 619 C CA . MET A 1 78 ? 9.342 0.113 -32.763 1.00 86.38 78 MET A CA 1
ATOM 620 C C . MET A 1 78 ? 10.330 1.032 -33.489 1.00 86.38 78 MET A C 1
ATOM 622 O O . MET A 1 78 ? 10.554 0.868 -34.689 1.00 86.38 78 MET A O 1
ATOM 626 N N . ILE A 1 79 ? 10.943 1.985 -32.781 1.00 86.19 79 ILE A N 1
ATOM 627 C CA . ILE A 1 79 ? 11.964 2.871 -33.358 1.00 86.19 79 ILE A CA 1
ATOM 628 C C . ILE A 1 79 ? 13.193 2.055 -33.771 1.00 86.19 79 ILE A C 1
ATOM 630 O O . ILE A 1 79 ? 13.677 2.205 -34.892 1.00 86.19 79 ILE A O 1
ATOM 634 N N . ILE A 1 80 ? 13.658 1.145 -32.909 1.00 86.31 80 ILE 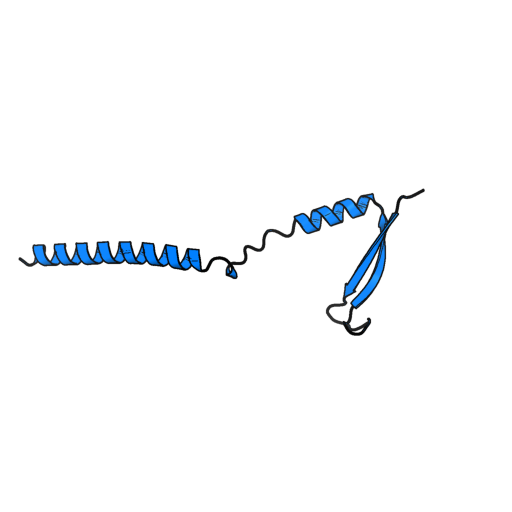A N 1
ATOM 635 C CA . ILE A 1 80 ? 14.783 0.253 -33.220 1.00 86.31 80 ILE A CA 1
ATOM 636 C C . ILE A 1 80 ? 14.455 -0.635 -34.424 1.00 86.31 80 ILE A C 1
ATOM 638 O O . ILE A 1 80 ? 15.279 -0.746 -35.327 1.00 86.31 80 ILE A O 1
ATOM 642 N N . GLU A 1 81 ? 13.267 -1.241 -34.485 1.00 84.50 81 GLU A N 1
ATOM 643 C CA . GLU A 1 81 ? 12.851 -2.047 -35.642 1.00 84.50 81 GLU A CA 1
ATOM 644 C C . GLU A 1 81 ? 12.796 -1.235 -36.937 1.00 84.50 81 GLU A C 1
ATOM 646 O O . GLU A 1 81 ? 13.179 -1.745 -37.989 1.00 84.50 81 GLU A O 1
ATOM 651 N N . THR A 1 82 ? 12.356 0.022 -36.864 1.00 79.50 82 THR A N 1
ATOM 652 C CA . THR A 1 82 ? 12.284 0.912 -38.029 1.00 79.50 82 THR A CA 1
ATOM 653 C C . THR A 1 82 ? 13.680 1.263 -38.538 1.00 79.50 82 THR A C 1
ATOM 655 O O . THR A 1 82 ? 13.926 1.171 -39.735 1.00 79.50 82 THR A O 1
ATOM 658 N N . ILE A 1 83 ? 14.617 1.581 -37.637 1.00 82.75 83 ILE A N 1
ATOM 659 C CA . ILE A 1 83 ? 16.021 1.852 -37.994 1.00 82.75 83 ILE A CA 1
ATOM 660 C C . ILE A 1 83 ? 16.704 0.593 -38.534 1.00 82.75 83 ILE A C 1
ATOM 662 O O . ILE A 1 83 ? 17.493 0.674 -39.462 1.00 82.75 83 ILE A O 1
ATOM 666 N N . LYS A 1 84 ? 16.401 -0.583 -37.977 1.00 73.94 84 LYS A N 1
ATOM 667 C CA . LYS A 1 84 ? 17.014 -1.853 -38.390 1.00 73.94 84 LYS A CA 1
ATOM 668 C C . LYS A 1 84 ? 16.486 -2.375 -39.735 1.00 73.94 84 LYS A C 1
ATOM 670 O O . LYS A 1 84 ? 17.093 -3.276 -40.307 1.00 73.94 84 LYS A O 1
ATOM 675 N N . ARG A 1 85 ? 15.332 -1.876 -40.195 1.00 65.88 85 ARG A N 1
ATOM 676 C CA . ARG A 1 85 ? 14.727 -2.205 -41.498 1.00 65.88 85 ARG A CA 1
ATOM 677 C C . ARG A 1 85 ? 15.091 -1.220 -42.616 1.00 65.88 85 ARG A C 1
ATOM 679 O O . ARG A 1 85 ? 14.862 -1.575 -43.770 1.00 65.88 85 ARG A O 1
ATOM 686 N N . ALA A 1 86 ? 15.576 -0.024 -42.283 1.00 58.31 86 ALA A N 1
ATOM 687 C CA . ALA A 1 86 ? 16.089 0.965 -43.235 1.00 58.31 86 ALA A CA 1
ATOM 688 C C . ALA A 1 86 ? 17.546 0.658 -43.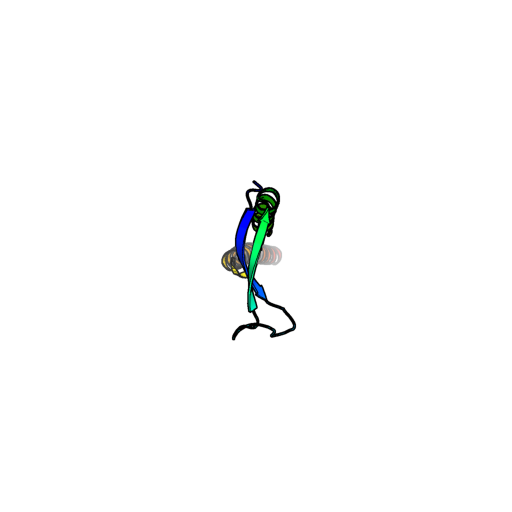610 1.00 58.31 86 ALA A C 1
ATOM 690 O O . ALA A 1 86 ? 17.907 0.937 -44.774 1.00 58.31 86 ALA A O 1
#

Secondary structure (DSSP, 8-state):
---EEEEEEEEE-TT---SSTTSEEEEEEEEEHHHHHHHHHHHHTS-----GGG-HHHHHHHHHHHHHHHHHHHHHHHHHHHHHH-

pLDDT: mean 70.95, std 13.92, range [42.78, 96.06]

Sequence (86 aa):
MTNEIEITTKFCHPYMNFGGEDGCSDVVLKVPQSEAVKLQIVEHSKGETVGIEYYPEFFAVSFSITLLFWLVAKFGWMIIETIKRA